Protein AF-A0AAW8DAP9-F1 (afdb_monomer)

pLDDT: mean 74.11, std 21.34, range [28.72, 92.19]

Foldseek 3Di:
DDDDDDDDDDDDDDDDDDDDDDPPPDDPPPPPDPVLNVLQVVLQVVCCVQCVVPLQWAGWDDDPSAIETEGEDDDDPSVVVSCVVNVPGHYHYQHAPDRRNLLVVQVVVVCVPDPQWDDWGADPNNQFIETEGEPPDPQPVVQVVSCVRSVGRYHYDHDDDPDPPDD

Sequence (167 aa):
MLICGDALTACDKGVQRHAGSIRVTDPVQITEAAPQDGALASAASLLTKELSGDPNFGSVALGQGKLVITWHGPENDRIALLRDQLPGVDISLRSAACVPGTAMDRAGTLLAEDVRVRVVGMANDGSHVVATVSEGADSSALAAAYEARLGYPVRLETGGVVPATGN

Solvent-accessible surface area (backbone atoms only — not comparable to full-atom values): 10357 Å² total; per-residue (Å²): 133,88,81,87,87,86,82,85,90,82,80,92,80,89,81,81,91,77,93,71,89,78,77,88,81,71,80,81,77,76,72,74,70,52,74,67,55,55,52,52,52,51,50,45,50,50,51,43,67,75,37,68,83,41,48,34,41,62,49,67,44,84,50,98,92,25,41,36,36,22,30,31,74,77,91,50,74,66,58,55,52,52,46,71,74,35,82,89,56,56,74,44,83,41,72,18,82,41,49,33,36,60,52,49,53,49,42,50,51,47,48,74,71,35,88,53,41,78,47,69,48,66,42,86,62,28,65,33,38,36,36,29,28,50,84,92,59,64,53,68,66,49,22,56,52,48,19,70,71,63,75,45,54,45,46,62,43,79,53,79,87,72,72,83,78,78,128

Radius of gyration: 25.88 Å; Cα contacts (8 Å, |Δi|>4): 216; chains: 1; bounding box: 36×75×57 Å

Nearest PDB structures (foldseek):
  3af5-assembly1_A  TM=3.843E-01  e=2.282E-04  Pyrococcus horikoshii OT3
  6xmv-assembly1_A  TM=3.174E-01  e=3.336E-02  Neisseria gonorrhoeae FA 1090
  3gr1-assembly10_H  TM=3.800E-01  e=3.313E-01  Salmonella enterica subsp. enterica serovar Typhimurium
  6q15-assembly1_V  TM=3.558E-01  e=2.548E-01  Salmonella enterica subsp. enterica serovar Typhimurium str. LT2
  6gcs-assembly1_G  TM=3.295E-01  e=1.079E+00  Yarrowia lipolytica

Mean predicted aligned error: 14.21 Å

Structure (mmCIF, N/CA/C/O backbone):
data_AF-A0AAW8DAP9-F1
#
_entry.id   AF-A0AAW8DAP9-F1
#
loop_
_atom_site.group_PDB
_atom_site.id
_atom_site.type_symbol
_atom_site.label_atom_id
_atom_site.label_alt_id
_atom_site.label_comp_id
_atom_site.label_asym_id
_atom_site.label_entity_id
_atom_site.label_seq_id
_atom_site.pdbx_PDB_ins_code
_atom_site.Cartn_x
_atom_site.Cartn_y
_atom_site.Cartn_z
_atom_site.occupancy
_atom_site.B_iso_or_equiv
_atom_site.auth_seq_id
_atom_site.auth_comp_id
_atom_site.auth_asym_id
_atom_site.auth_atom_id
_atom_site.pdbx_PDB_model_num
ATOM 1 N N . MET A 1 1 ? -3.773 57.975 34.383 1.00 30.64 1 MET A N 1
ATOM 2 C CA . MET A 1 1 ? -3.554 59.334 33.847 1.00 30.64 1 MET A CA 1
ATOM 3 C C . MET A 1 1 ? -2.134 59.322 33.290 1.00 30.64 1 MET A C 1
ATOM 5 O O . MET A 1 1 ? -1.223 59.137 34.078 1.00 30.64 1 MET A O 1
ATOM 9 N N . LEU A 1 2 ? -1.953 59.035 31.988 1.00 29.17 2 LEU A N 1
ATOM 10 C CA . LEU A 1 2 ? -1.724 60.051 30.936 1.00 29.17 2 LEU A CA 1
ATOM 11 C C . LEU A 1 2 ? -0.529 60.936 31.379 1.00 29.17 2 LEU A C 1
ATOM 13 O O . LEU A 1 2 ? -0.670 61.636 32.370 1.00 29.17 2 LEU A O 1
ATOM 17 N N . ILE A 1 3 ? 0.660 60.947 30.760 1.00 31.11 3 ILE A N 1
ATOM 18 C CA . ILE A 1 3 ? 0.970 61.205 29.341 1.00 31.11 3 ILE A CA 1
ATOM 19 C C . ILE A 1 3 ? 2.495 61.033 29.097 1.00 31.11 3 ILE A C 1
ATOM 21 O O . ILE A 1 3 ? 3.280 61.342 29.983 1.00 31.11 3 ILE A O 1
ATOM 25 N N . CYS A 1 4 ? 2.826 60.556 27.888 1.00 29.41 4 CYS A N 1
ATO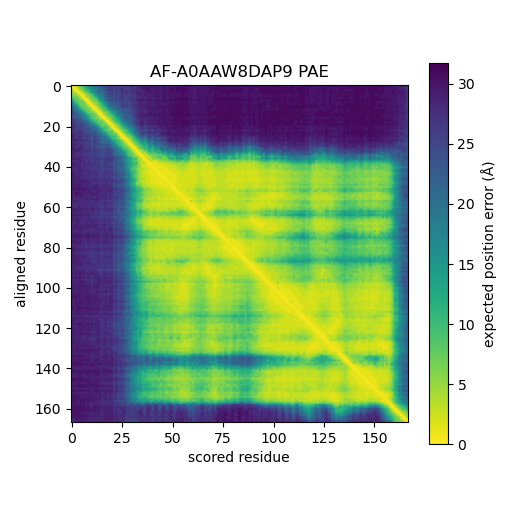M 26 C CA . CYS A 1 4 ? 3.959 60.777 26.955 1.00 29.41 4 CYS A CA 1
ATOM 27 C C . CYS A 1 4 ? 5.370 61.277 27.353 1.00 29.41 4 CYS A C 1
ATOM 29 O O . CYS A 1 4 ? 5.565 62.040 28.290 1.00 29.41 4 CYS A O 1
ATOM 31 N N . GLY A 1 5 ? 6.293 60.974 26.420 1.00 28.72 5 GLY A N 1
ATOM 32 C CA . GLY A 1 5 ? 7.603 61.611 26.174 1.00 28.72 5 GLY A CA 1
ATOM 33 C C . GLY A 1 5 ? 8.736 60.665 26.563 1.00 28.72 5 GLY A C 1
ATOM 34 O O . GLY A 1 5 ? 8.699 60.120 27.655 1.00 28.72 5 GLY A O 1
ATOM 35 N N . ASP A 1 6 ? 9.752 60.318 25.781 1.00 37.22 6 ASP A N 1
ATOM 36 C CA . ASP A 1 6 ? 10.446 60.853 24.600 1.00 37.22 6 ASP A CA 1
ATOM 37 C C . ASP A 1 6 ? 11.349 59.657 24.143 1.00 37.22 6 ASP A C 1
ATOM 39 O O . ASP A 1 6 ? 11.615 58.765 24.945 1.00 37.22 6 ASP A O 1
ATOM 43 N N . ALA A 1 7 ? 11.865 59.453 22.930 1.00 35.66 7 ALA A N 1
ATOM 44 C CA . ALA A 1 7 ? 12.551 60.374 22.045 1.00 35.66 7 ALA A CA 1
ATOM 45 C C . ALA A 1 7 ? 13.044 59.600 20.790 1.00 35.66 7 ALA A C 1
ATOM 47 O O . ALA A 1 7 ? 13.339 58.409 20.873 1.00 35.66 7 ALA A O 1
ATOM 48 N N . LEU A 1 8 ? 13.272 60.354 19.707 1.00 39.53 8 LEU A N 1
ATOM 49 C CA . LEU A 1 8 ? 14.374 60.220 18.729 1.00 39.53 8 LEU A CA 1
ATOM 50 C C . LEU A 1 8 ? 14.325 59.040 17.730 1.00 39.53 8 LEU A C 1
ATOM 52 O O . LEU A 1 8 ? 14.586 57.891 18.052 1.00 39.53 8 LEU A O 1
ATOM 56 N N . THR A 1 9 ? 13.906 59.291 16.486 1.00 33.47 9 THR A N 1
ATOM 57 C CA . THR A 1 9 ? 14.736 59.788 15.358 1.00 33.47 9 THR A CA 1
ATOM 58 C C . THR A 1 9 ? 15.613 58.706 14.727 1.00 33.47 9 THR A C 1
ATOM 60 O O . THR A 1 9 ? 16.677 58.395 15.247 1.00 33.47 9 THR A O 1
ATOM 63 N N . ALA A 1 10 ? 15.228 58.261 13.524 1.00 35.25 10 ALA A N 1
ATOM 64 C CA . ALA A 1 10 ? 16.148 58.100 12.394 1.00 35.25 10 ALA A CA 1
ATOM 65 C C . ALA A 1 10 ? 15.379 57.978 11.059 1.00 35.25 10 ALA A C 1
ATOM 67 O O . ALA A 1 10 ? 14.629 57.031 10.854 1.00 35.25 10 ALA A O 1
ATOM 68 N N . CYS A 1 11 ? 15.596 58.981 10.200 1.00 31.14 11 CYS A N 1
ATOM 69 C CA . CYS A 1 11 ? 15.713 58.972 8.731 1.00 31.14 11 CYS A CA 1
ATOM 70 C C . CYS A 1 11 ? 14.785 58.047 7.917 1.00 31.14 11 CYS A C 1
ATOM 72 O O . CYS A 1 11 ? 14.910 56.830 7.916 1.00 31.14 11 CYS A O 1
ATOM 74 N N . ASP A 1 12 ? 13.811 58.603 7.200 1.00 39.03 12 ASP A N 1
ATOM 75 C CA . ASP A 1 12 ? 13.988 59.132 5.833 1.00 39.03 12 ASP A CA 1
ATOM 76 C C . ASP A 1 12 ? 14.529 58.092 4.834 1.00 39.03 12 ASP A C 1
ATOM 78 O O . ASP A 1 12 ? 15.733 57.928 4.647 1.00 39.03 12 ASP A O 1
ATOM 82 N N . LYS A 1 13 ? 13.594 57.382 4.193 1.00 37.75 13 LYS A N 1
ATOM 83 C CA . LYS A 1 13 ? 13.448 57.346 2.731 1.00 37.75 13 LYS A CA 1
ATOM 84 C C . LYS A 1 13 ? 12.038 56.872 2.395 1.00 37.75 13 LYS A C 1
ATOM 86 O O . LYS A 1 13 ? 11.652 55.743 2.686 1.00 37.75 13 LYS A O 1
ATOM 91 N N . GLY A 1 14 ? 11.252 57.773 1.817 1.00 31.48 14 GLY A N 1
ATOM 92 C CA . GLY A 1 14 ? 9.901 57.486 1.365 1.00 31.48 14 GLY A CA 1
ATOM 93 C C . GLY A 1 14 ? 9.860 56.564 0.147 1.00 31.48 14 GLY A C 1
ATOM 94 O O . GLY A 1 14 ? 10.690 56.659 -0.750 1.00 31.48 14 GLY A O 1
ATOM 95 N N . VAL A 1 15 ? 8.809 55.750 0.085 1.00 34.56 15 VAL A N 1
ATOM 96 C CA . VAL A 1 15 ? 8.067 55.486 -1.149 1.00 34.56 15 VAL A CA 1
ATOM 97 C C . VAL A 1 15 ? 6.585 55.550 -0.806 1.00 34.56 15 VAL A C 1
ATOM 99 O O . VAL A 1 15 ? 6.133 55.126 0.256 1.00 34.56 15 VAL A O 1
ATOM 102 N N . GLN A 1 16 ? 5.869 56.223 -1.693 1.00 35.22 16 GLN A N 1
ATOM 103 C CA . GLN A 1 16 ? 4.548 56.768 -1.493 1.00 35.22 16 GLN A CA 1
ATOM 104 C C . GLN A 1 16 ? 3.441 55.714 -1.483 1.00 35.22 16 GLN A C 1
ATOM 106 O O . GLN A 1 16 ? 3.492 54.685 -2.148 1.00 35.22 16 GLN A O 1
ATOM 111 N N . ARG A 1 17 ? 2.381 56.084 -0.762 1.00 36.97 17 ARG A N 1
ATOM 112 C CA . ARG A 1 17 ? 1.028 55.535 -0.824 1.00 36.97 17 ARG A CA 1
ATOM 113 C C . ARG A 1 17 ? 0.550 55.434 -2.273 1.00 36.97 17 ARG A C 1
ATOM 115 O O . ARG A 1 17 ? 0.544 56.456 -2.95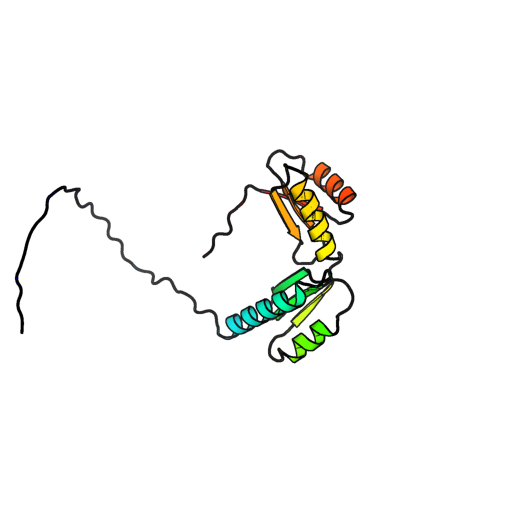4 1.00 36.97 17 ARG A O 1
ATOM 122 N N . HIS A 1 18 ? -0.003 54.292 -2.671 1.00 32.84 18 HIS A N 1
ATOM 123 C CA . HIS A 1 18 ? -1.077 54.249 -3.662 1.00 32.84 18 HIS A CA 1
ATOM 124 C C . HIS A 1 18 ? -2.245 53.419 -3.134 1.00 32.84 18 HIS A C 1
ATOM 126 O O . HIS A 1 18 ? -2.080 52.367 -2.523 1.00 32.84 18 HIS A O 1
ATOM 132 N N . ALA A 1 19 ? -3.425 54.009 -3.291 1.00 44.84 19 ALA A N 1
ATOM 133 C CA . ALA A 1 19 ? -4.688 53.572 -2.744 1.00 44.84 19 ALA A CA 1
ATOM 134 C C . ALA A 1 19 ? -5.131 52.241 -3.360 1.00 44.84 19 ALA A C 1
ATOM 136 O O . ALA A 1 19 ? -5.291 52.126 -4.570 1.00 44.84 19 ALA A O 1
ATOM 137 N N . GLY A 1 20 ? -5.403 51.268 -2.499 1.00 33.16 20 GLY A N 1
ATOM 138 C CA . GLY A 1 20 ? -6.140 50.058 -2.825 1.00 33.16 20 GLY A CA 1
ATOM 139 C C . GLY A 1 20 ? -6.847 49.605 -1.560 1.00 33.16 20 GLY A C 1
ATOM 140 O O . GLY A 1 20 ? -6.213 49.127 -0.626 1.00 33.16 20 GLY A O 1
ATOM 141 N N . SER A 1 21 ? -8.152 49.847 -1.484 1.00 38.06 21 SER A N 1
ATOM 142 C CA . SER A 1 21 ? -9.001 49.389 -0.389 1.00 38.06 21 SER A CA 1
ATOM 143 C C . SER A 1 21 ? -9.014 47.858 -0.377 1.00 38.06 21 SER A C 1
ATOM 145 O O . SER A 1 21 ? -9.737 47.244 -1.155 1.00 38.06 21 SER A O 1
ATOM 147 N N . ILE A 1 22 ? -8.221 47.231 0.492 1.00 38.19 22 ILE A N 1
ATOM 148 C CA . ILE A 1 22 ? -8.426 45.824 0.839 1.00 38.19 22 ILE A CA 1
ATOM 149 C C . ILE A 1 22 ? -9.473 45.824 1.946 1.00 38.19 22 ILE A C 1
ATOM 151 O O . ILE A 1 22 ? -9.173 46.039 3.121 1.00 38.19 22 ILE A O 1
ATOM 155 N N . ARG A 1 23 ? -10.736 45.639 1.559 1.00 35.84 23 ARG A N 1
ATOM 156 C CA . ARG A 1 23 ? -11.741 45.152 2.500 1.00 35.84 23 ARG A CA 1
ATOM 157 C C . ARG A 1 23 ? -11.318 43.737 2.873 1.00 35.84 23 ARG A C 1
ATOM 159 O O . ARG A 1 23 ? -11.430 42.826 2.062 1.00 35.84 23 ARG A O 1
ATOM 166 N N . VAL A 1 24 ? -10.788 43.575 4.081 1.00 41.12 24 VAL A N 1
ATOM 167 C CA . VAL A 1 24 ? -10.636 42.265 4.714 1.00 41.12 24 VAL A CA 1
ATOM 168 C C . VAL A 1 24 ? -12.046 41.797 5.070 1.00 41.12 24 VAL A C 1
ATOM 170 O O . VAL A 1 24 ? -12.551 42.041 6.160 1.00 41.12 24 VAL A O 1
ATOM 173 N N . THR A 1 25 ? -12.726 41.216 4.090 1.00 44.00 25 THR A N 1
ATOM 174 C CA . THR A 1 25 ? -13.974 40.473 4.261 1.00 44.00 25 THR A CA 1
ATOM 175 C C . THR A 1 25 ? -13.722 39.066 3.766 1.00 44.00 25 THR A C 1
ATOM 177 O O . THR A 1 25 ? -14.051 38.758 2.629 1.00 44.00 25 THR A O 1
ATOM 180 N N . ASP A 1 26 ? -13.039 38.285 4.596 1.00 37.16 26 ASP A N 1
ATOM 181 C CA . ASP A 1 26 ? -13.385 36.892 4.877 1.00 37.16 26 ASP A CA 1
ATOM 182 C C . ASP A 1 26 ? -12.501 36.438 6.053 1.00 37.16 26 ASP A C 1
ATOM 184 O O . ASP A 1 26 ? -11.275 36.389 5.904 1.00 37.16 26 ASP A O 1
ATOM 188 N N . PRO A 1 27 ? -13.035 36.188 7.263 1.00 44.28 27 PRO A N 1
ATOM 189 C CA . PRO A 1 27 ? -12.281 35.394 8.215 1.00 44.28 27 PRO A CA 1
ATOM 190 C C . PRO A 1 27 ? -12.114 34.017 7.576 1.00 44.28 27 PRO A C 1
ATOM 192 O O . PRO A 1 27 ? -13.113 33.357 7.306 1.00 44.28 27 PRO A O 1
ATOM 195 N N . VAL A 1 28 ? -10.868 33.598 7.332 1.00 43.97 28 VAL A N 1
ATOM 196 C CA . VAL A 1 28 ? -10.540 32.205 7.005 1.00 43.97 28 VAL A CA 1
ATOM 197 C C . VAL A 1 28 ? -11.302 31.335 7.998 1.00 43.97 28 VAL A C 1
ATOM 199 O O . VAL A 1 28 ? -10.970 31.309 9.185 1.00 43.97 28 VAL A O 1
ATOM 202 N N . GLN A 1 29 ? -12.372 30.685 7.538 1.00 39.66 29 GLN A N 1
ATOM 203 C CA . GLN A 1 29 ? -13.076 29.702 8.339 1.00 39.66 29 GLN A CA 1
ATOM 204 C C . GLN A 1 29 ? -12.145 28.503 8.436 1.00 39.66 29 GLN A C 1
ATOM 206 O O . GLN A 1 29 ? -12.183 27.593 7.610 1.00 39.66 29 GLN A O 1
ATOM 211 N N . ILE A 1 30 ? -11.275 28.519 9.446 1.00 46.53 30 ILE A N 1
ATOM 212 C CA . ILE A 1 30 ? -10.668 27.300 9.957 1.00 46.53 30 ILE A CA 1
ATOM 213 C C . ILE A 1 30 ? -11.860 26.491 10.458 1.00 46.53 30 ILE A C 1
ATOM 215 O O . ILE A 1 30 ? -12.388 26.743 11.538 1.00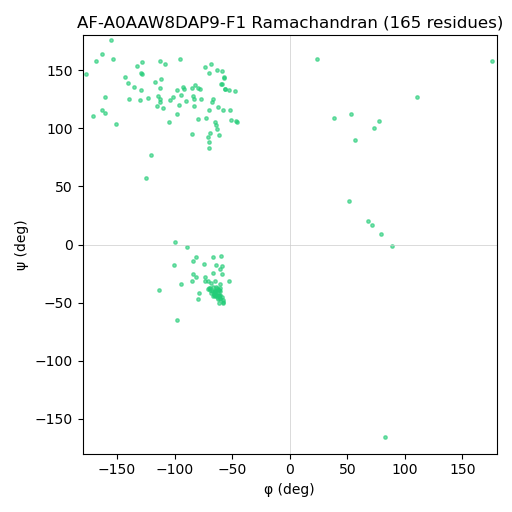 46.53 30 ILE A O 1
ATOM 219 N N . THR A 1 31 ? -12.380 25.612 9.605 1.00 50.59 31 THR A N 1
ATOM 220 C CA . THR A 1 31 ? -13.375 24.636 10.029 1.00 50.59 31 THR A CA 1
ATOM 221 C C . THR A 1 31 ? -12.646 23.759 11.028 1.00 50.59 31 THR A C 1
ATOM 223 O O . THR A 1 31 ? -11.787 22.968 10.644 1.00 50.59 31 THR A O 1
ATOM 226 N N . GLU A 1 32 ? -12.907 23.981 12.314 1.00 49.16 32 GLU A N 1
ATOM 227 C CA . GLU A 1 32 ? -12.473 23.082 13.374 1.00 49.16 32 GLU A CA 1
ATOM 228 C C . GLU A 1 32 ? -12.942 21.683 12.968 1.00 49.16 32 GLU A C 1
ATOM 230 O O . GLU A 1 32 ? -14.140 21.459 12.773 1.00 49.16 32 GLU A O 1
ATOM 235 N N . ALA A 1 33 ? -11.991 20.775 12.733 1.00 55.72 33 ALA A N 1
ATOM 236 C CA . ALA A 1 33 ? -12.309 19.388 12.438 1.00 55.72 33 ALA A CA 1
ATOM 237 C C . ALA A 1 33 ? -13.236 18.881 13.546 1.00 55.72 33 ALA A C 1
ATOM 239 O O . ALA A 1 33 ? -12.983 19.133 14.730 1.00 55.72 33 ALA A O 1
ATOM 240 N N . ALA A 1 34 ? -14.330 18.213 13.180 1.00 59.72 34 ALA A N 1
ATOM 241 C CA . ALA A 1 34 ? -15.268 17.750 14.186 1.00 59.72 34 ALA A CA 1
ATOM 242 C C . ALA A 1 34 ? -14.525 16.811 15.162 1.00 59.72 34 ALA A C 1
ATOM 244 O O . ALA A 1 34 ? -13.602 16.108 14.745 1.00 59.72 34 ALA A O 1
ATOM 245 N N . PRO A 1 35 ? -14.905 16.731 16.451 1.00 59.81 35 PRO A N 1
ATOM 246 C CA . PRO A 1 35 ? -14.205 15.882 17.425 1.00 59.81 35 PRO A CA 1
ATOM 247 C C . PRO A 1 35 ? -14.048 14.421 16.963 1.00 59.81 35 PRO A C 1
ATOM 249 O O . PRO A 1 35 ? -13.050 13.762 17.253 1.00 59.81 35 PRO A O 1
ATOM 252 N N . GLN A 1 36 ? -15.021 13.939 16.184 1.00 63.59 36 GLN A N 1
ATOM 253 C CA . GLN A 1 36 ? -15.014 12.636 15.516 1.00 63.59 36 GLN A CA 1
ATOM 254 C C . GLN A 1 36 ? -13.890 12.480 14.473 1.00 63.59 36 GLN A C 1
ATOM 256 O O . GLN A 1 36 ? -13.277 11.417 14.401 1.00 63.59 36 GLN A O 1
ATOM 261 N N . ASP A 1 37 ? -13.555 13.533 13.724 1.00 69.50 37 ASP A N 1
ATOM 262 C CA . ASP A 1 37 ? -12.468 13.523 12.738 1.00 69.50 37 ASP A CA 1
ATOM 263 C C . ASP A 1 37 ? -11.105 13.432 13.438 1.00 69.50 37 ASP A C 1
ATOM 265 O O . ASP A 1 37 ? -10.217 12.703 12.993 1.00 69.50 37 ASP A O 1
ATOM 269 N N . GLY A 1 38 ? -10.959 14.095 14.592 1.00 75.19 38 GLY A N 1
ATOM 270 C CA . GLY A 1 38 ? -9.770 13.985 15.442 1.00 75.19 38 GLY A CA 1
ATOM 271 C C . GLY A 1 38 ? -9.573 12.579 16.022 1.00 75.19 38 GLY A C 1
ATOM 272 O O . GLY A 1 38 ? -8.449 12.066 16.054 1.00 75.19 38 GLY A O 1
ATOM 273 N N . ALA A 1 39 ? -10.661 11.918 16.431 1.00 80.38 39 ALA A N 1
ATOM 274 C CA . ALA A 1 39 ? -10.626 10.539 16.917 1.00 80.38 39 ALA A CA 1
ATOM 275 C C . ALA A 1 39 ? -10.253 9.543 15.804 1.00 80.38 39 ALA A C 1
ATOM 277 O O . ALA A 1 39 ? -9.390 8.686 16.008 1.00 80.38 39 ALA A O 1
ATOM 278 N N . LEU A 1 40 ? -10.837 9.694 14.610 1.00 85.00 40 LEU A N 1
ATOM 279 C CA . LEU A 1 40 ? -10.525 8.868 13.440 1.00 85.00 40 LEU A CA 1
ATOM 280 C C . LEU A 1 40 ? -9.076 9.049 12.973 1.00 85.00 40 LEU A C 1
ATOM 282 O O . LEU A 1 40 ? -8.399 8.062 12.690 1.00 85.00 40 LEU A O 1
ATOM 286 N N . ALA A 1 41 ? -8.567 10.283 12.949 1.00 84.50 41 ALA A N 1
ATOM 287 C CA . ALA A 1 41 ? -7.176 10.562 12.590 1.00 84.50 41 ALA A CA 1
ATOM 288 C C . ALA A 1 41 ? -6.182 9.974 13.608 1.00 84.50 41 ALA A C 1
ATOM 290 O O . ALA A 1 41 ? -5.151 9.406 13.230 1.00 84.50 41 ALA A O 1
ATOM 291 N N . SER A 1 42 ? -6.509 10.056 14.901 1.00 86.69 42 SER A N 1
ATOM 292 C CA . SER A 1 42 ? -5.704 9.461 15.974 1.00 86.69 42 SER A CA 1
ATOM 293 C C . SER A 1 42 ? -5.672 7.935 15.869 1.00 86.69 42 SER A C 1
ATOM 295 O O . SER A 1 42 ? -4.603 7.328 15.951 1.00 86.69 42 SER A O 1
ATOM 297 N N . ALA A 1 43 ? -6.825 7.315 15.611 1.00 88.12 43 ALA A N 1
ATOM 298 C CA . ALA A 1 43 ? -6.930 5.880 15.380 1.00 88.12 43 ALA A CA 1
ATOM 299 C C . ALA A 1 43 ? -6.170 5.443 14.117 1.00 88.12 43 ALA A C 1
ATOM 301 O O . ALA A 1 43 ? -5.416 4.476 14.169 1.00 88.12 43 ALA A O 1
ATOM 302 N N . ALA A 1 44 ? -6.276 6.182 13.008 1.00 88.88 44 ALA A N 1
ATOM 303 C CA . ALA A 1 44 ? -5.527 5.890 11.785 1.00 88.88 44 ALA A CA 1
ATOM 304 C C . ALA A 1 44 ? -4.008 5.959 12.004 1.00 88.88 44 ALA A C 1
ATOM 306 O O . ALA A 1 44 ? -3.265 5.105 11.513 1.00 88.88 44 ALA A O 1
ATOM 307 N N . SER A 1 45 ? -3.553 6.940 12.785 1.00 88.12 45 SER A N 1
ATOM 308 C CA . SER A 1 45 ? -2.142 7.101 13.144 1.00 88.12 45 SER A CA 1
ATOM 309 C C . SER A 1 45 ? -1.643 5.946 14.013 1.00 88.12 45 SER A C 1
ATOM 311 O O . SER A 1 45 ? -0.568 5.404 13.756 1.00 88.12 45 SER A O 1
ATOM 313 N N . LEU A 1 46 ? -2.435 5.527 15.009 1.00 90.38 46 LEU A N 1
ATOM 314 C CA . LEU A 1 46 ? -2.126 4.368 15.848 1.00 90.38 46 LEU A CA 1
ATOM 315 C C . LEU A 1 46 ? -2.042 3.086 15.013 1.00 90.38 46 LEU A C 1
ATOM 317 O O . LEU A 1 46 ? -1.040 2.382 15.082 1.00 90.38 46 LEU A O 1
ATOM 321 N N . LEU A 1 47 ? -3.054 2.812 14.186 1.00 89.94 47 LEU A N 1
ATOM 322 C CA . LEU A 1 47 ? -3.086 1.635 13.316 1.00 89.94 47 LEU A CA 1
ATOM 323 C C . LEU A 1 47 ? -1.886 1.611 12.368 1.00 89.94 47 LEU A C 1
ATOM 325 O O . LEU A 1 47 ? -1.226 0.585 12.242 1.00 89.94 47 LEU A O 1
ATOM 329 N N . THR A 1 48 ? -1.558 2.747 11.751 1.00 89.62 48 THR A N 1
ATOM 330 C CA . THR A 1 48 ? -0.390 2.856 10.868 1.00 89.62 48 THR A CA 1
ATOM 331 C C . THR A 1 48 ? 0.895 2.553 11.631 1.00 89.62 48 THR A C 1
ATOM 333 O O . THR A 1 48 ? 1.709 1.760 11.168 1.00 89.62 48 THR A O 1
ATOM 336 N N . LYS A 1 49 ? 1.075 3.124 12.827 1.00 90.75 49 LYS A N 1
ATOM 337 C CA . LYS A 1 49 ? 2.266 2.882 13.647 1.00 90.75 49 LYS A CA 1
ATOM 338 C C . LYS A 1 49 ? 2.410 1.404 14.014 1.00 90.75 49 LYS A C 1
ATOM 340 O O . LYS A 1 49 ? 3.488 0.846 13.853 1.00 90.75 49 LYS A O 1
ATOM 345 N N . GLU A 1 50 ? 1.332 0.780 14.472 1.00 91.12 50 GLU A N 1
ATOM 346 C CA . GLU A 1 50 ? 1.349 -0.600 14.963 1.00 91.12 50 GLU A CA 1
ATOM 347 C C . GLU A 1 50 ? 1.465 -1.642 13.844 1.00 91.12 50 GLU A C 1
ATOM 349 O O . GLU A 1 50 ? 2.004 -2.722 14.075 1.00 91.12 50 GLU A O 1
ATOM 354 N N . LEU A 1 51 ? 0.981 -1.330 12.638 1.00 90.12 51 LEU A N 1
ATOM 355 C CA . LEU A 1 51 ? 0.968 -2.261 11.506 1.00 90.12 51 LEU A CA 1
ATOM 356 C C . LEU A 1 51 ? 2.099 -2.023 10.496 1.00 90.12 51 LEU A C 1
ATOM 358 O O . LEU A 1 51 ? 2.416 -2.932 9.738 1.00 90.12 51 LEU A O 1
ATOM 362 N N . SER A 1 52 ? 2.751 -0.855 10.502 1.00 86.62 52 SER A N 1
ATOM 363 C CA . SER A 1 52 ? 3.815 -0.499 9.539 1.00 86.62 52 SER A CA 1
ATOM 364 C C . SER A 1 52 ? 5.028 -1.437 9.522 1.00 86.62 52 SER A C 1
ATOM 366 O O . SER A 1 52 ? 5.781 -1.436 8.552 1.00 86.62 52 SER A O 1
ATOM 368 N N . GLY A 1 53 ? 5.225 -2.236 10.574 1.00 85.56 53 GLY A N 1
ATOM 369 C CA . GLY A 1 53 ? 6.275 -3.255 10.628 1.00 85.56 53 GLY A CA 1
ATOM 370 C C . GLY A 1 53 ? 5.932 -4.569 9.915 1.00 85.5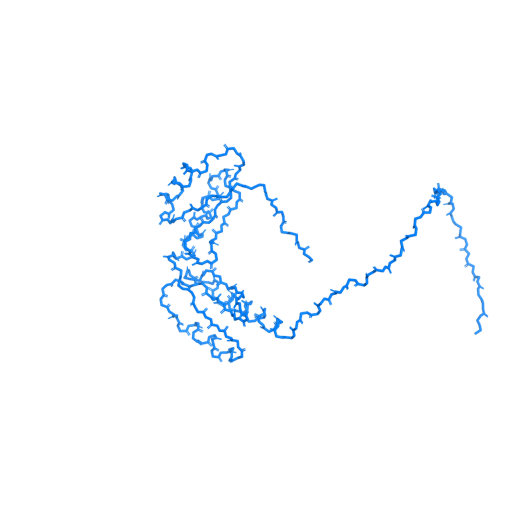6 53 GLY A C 1
ATOM 371 O O . GLY A 1 53 ? 6.817 -5.409 9.764 1.00 85.56 53 GLY A O 1
ATOM 372 N N . ASP A 1 54 ? 4.678 -4.777 9.501 1.00 89.62 54 ASP A N 1
ATOM 373 C CA . ASP A 1 54 ? 4.238 -6.013 8.851 1.00 89.62 54 ASP A CA 1
ATOM 374 C C . ASP A 1 54 ? 4.294 -5.876 7.319 1.00 89.62 54 ASP A C 1
ATOM 376 O O . ASP A 1 54 ? 3.719 -4.936 6.766 1.00 89.62 54 ASP A O 1
ATOM 380 N N . PRO A 1 55 ? 4.931 -6.811 6.588 1.00 89.44 55 PRO A N 1
ATOM 381 C CA . PRO A 1 55 ? 4.984 -6.753 5.128 1.00 89.44 55 PRO A CA 1
ATOM 382 C C . PRO A 1 55 ? 3.610 -6.882 4.451 1.00 89.44 55 PRO A C 1
ATOM 384 O O . PRO A 1 55 ? 3.479 -6.535 3.277 1.00 89.44 55 PRO A O 1
ATOM 387 N N . ASN A 1 56 ? 2.588 -7.377 5.149 1.00 90.81 56 ASN A N 1
ATOM 388 C CA . ASN A 1 56 ? 1.229 -7.492 4.626 1.00 90.81 56 ASN A CA 1
ATOM 389 C C . ASN A 1 56 ? 0.421 -6.197 4.762 1.00 90.81 56 ASN A C 1
ATOM 391 O O . ASN A 1 56 ? -0.629 -6.067 4.128 1.00 90.81 56 ASN A O 1
ATOM 395 N N . PHE A 1 57 ? 0.894 -5.244 5.565 1.00 90.94 57 PHE A N 1
ATOM 396 C CA . PHE A 1 57 ? 0.250 -3.953 5.743 1.00 90.94 57 PHE A CA 1
ATOM 397 C C . PHE A 1 57 ? 0.524 -3.030 4.554 1.00 90.94 57 PHE A C 1
ATOM 399 O O . PHE A 1 57 ? 1.675 -2.769 4.217 1.00 90.94 57 PHE A O 1
ATOM 406 N N . GLY A 1 58 ? -0.537 -2.506 3.936 1.00 87.19 58 GLY A N 1
ATOM 407 C CA . GLY A 1 58 ? -0.435 -1.530 2.851 1.00 87.19 58 GLY A CA 1
ATOM 408 C C . GLY A 1 58 ? -0.613 -0.097 3.325 1.00 87.19 58 GLY A C 1
ATOM 409 O O . GLY A 1 58 ? 0.299 0.719 3.222 1.00 87.19 58 GLY A O 1
ATOM 410 N N . SER A 1 59 ? -1.807 0.229 3.812 1.00 87.31 59 SER A N 1
ATOM 411 C CA . SER A 1 59 ? -2.140 1.587 4.241 1.00 87.31 59 SER A CA 1
ATOM 412 C C . SER A 1 59 ? -3.386 1.612 5.119 1.00 87.31 59 SER A C 1
ATOM 414 O O . SER A 1 59 ? -4.167 0.658 5.148 1.00 87.31 59 SER A O 1
ATOM 416 N N . VAL A 1 60 ? -3.583 2.730 5.819 1.00 89.44 60 VAL A N 1
ATOM 417 C CA . VAL A 1 60 ? -4.858 3.077 6.453 1.00 89.44 60 VAL A CA 1
ATOM 418 C C . VAL A 1 60 ? -5.413 4.315 5.766 1.00 89.44 60 VAL A C 1
ATOM 420 O O . VAL A 1 60 ? -4.723 5.325 5.651 1.00 89.44 60 VAL A O 1
ATOM 423 N N . ALA A 1 61 ? -6.665 4.248 5.326 1.00 87.44 61 ALA A N 1
ATOM 424 C CA . ALA A 1 61 ? -7.368 5.368 4.716 1.00 87.44 61 ALA A CA 1
ATOM 425 C C . ALA A 1 61 ? -8.730 5.578 5.378 1.00 87.44 61 ALA A C 1
ATOM 427 O O . ALA A 1 61 ? -9.387 4.624 5.791 1.00 87.44 61 ALA A O 1
ATOM 428 N N . LEU A 1 62 ? -9.184 6.828 5.439 1.00 85.75 62 LEU A N 1
ATOM 429 C CA . LEU A 1 62 ? -10.553 7.139 5.829 1.00 85.75 62 LEU A CA 1
ATOM 430 C C . LEU A 1 62 ? -11.469 6.998 4.606 1.00 85.75 62 LEU A C 1
ATOM 432 O O . LEU A 1 62 ? -11.234 7.623 3.573 1.00 85.75 62 LEU A O 1
ATOM 436 N N . GLY A 1 63 ? -12.524 6.195 4.712 1.00 79.12 63 GLY A N 1
ATOM 437 C CA . GLY A 1 63 ? -13.522 6.034 3.658 1.00 79.12 63 GLY A CA 1
ATOM 438 C C . GLY A 1 63 ? -14.922 5.957 4.244 1.00 79.12 63 GLY A C 1
ATOM 439 O O . GLY A 1 63 ? -15.173 5.113 5.087 1.00 79.12 63 GLY A O 1
ATOM 440 N N . GLN A 1 64 ? -15.843 6.818 3.801 1.00 79.88 64 GLN A N 1
ATOM 441 C CA . GLN A 1 64 ? -17.251 6.814 4.244 1.00 79.88 64 GLN A CA 1
ATOM 442 C C . GLN A 1 64 ? -17.437 6.814 5.781 1.00 79.88 64 GLN A C 1
ATOM 444 O O . GLN A 1 64 ? -18.328 6.146 6.295 1.00 79.88 64 GLN A O 1
ATOM 449 N N . GLY A 1 65 ? -16.592 7.540 6.522 1.00 80.12 65 GLY A N 1
ATOM 450 C CA . GLY A 1 65 ? -16.685 7.631 7.989 1.00 80.12 65 GLY A CA 1
ATOM 451 C C . GLY A 1 65 ? -16.104 6.439 8.759 1.00 80.12 65 GLY A C 1
ATOM 452 O O . GLY A 1 65 ? -16.265 6.370 9.972 1.00 80.12 65 GLY A O 1
ATOM 453 N N . LYS A 1 66 ? -15.406 5.525 8.077 1.00 86.94 66 LYS A N 1
ATOM 454 C CA . LYS A 1 66 ? -14.714 4.380 8.680 1.00 86.94 66 LYS A CA 1
ATOM 455 C C . LYS A 1 66 ? -13.260 4.303 8.238 1.00 86.94 66 LYS A C 1
ATOM 457 O O . LYS A 1 66 ? -12.892 4.811 7.175 1.00 86.94 66 LYS A O 1
ATOM 462 N N . LEU A 1 67 ? -12.432 3.645 9.038 1.00 89.56 67 LEU A N 1
ATOM 463 C CA . LEU A 1 67 ? -11.050 3.357 8.680 1.00 89.56 67 LEU A CA 1
ATOM 464 C C . LEU A 1 67 ? -10.991 2.086 7.841 1.00 89.56 67 LEU A C 1
ATOM 466 O O . LEU A 1 67 ? -11.523 1.043 8.208 1.00 89.56 67 LEU A O 1
ATOM 470 N N . VAL A 1 68 ? -10.336 2.176 6.695 1.00 90.44 68 VAL A N 1
ATOM 471 C CA . VAL A 1 68 ? -10.095 1.057 5.794 1.00 90.44 68 VAL A CA 1
ATOM 472 C C . VAL A 1 68 ? -8.613 0.737 5.844 1.00 90.44 68 VAL A C 1
ATOM 474 O O . VAL A 1 68 ? -7.786 1.572 5.482 1.00 90.44 68 VAL A O 1
ATOM 477 N N . ILE A 1 69 ? -8.291 -0.469 6.297 1.00 90.94 69 ILE A N 1
ATOM 478 C CA . ILE A 1 69 ? -6.932 -0.999 6.306 1.00 90.94 69 ILE A CA 1
ATOM 479 C C . ILE A 1 69 ? -6.762 -1.852 5.053 1.00 90.94 69 ILE A C 1
ATOM 481 O O . ILE A 1 69 ? -7.481 -2.835 4.865 1.00 90.94 69 ILE A O 1
ATOM 485 N N . THR A 1 70 ? -5.809 -1.490 4.203 1.00 90.81 70 THR A N 1
ATOM 486 C CA . THR A 1 70 ? -5.397 -2.318 3.069 1.00 90.81 70 THR A CA 1
ATOM 487 C C . THR A 1 70 ? -4.400 -3.359 3.567 1.00 90.81 70 THR A C 1
ATOM 489 O O . THR A 1 70 ? -3.346 -3.008 4.098 1.00 90.81 70 THR A O 1
ATOM 492 N N . TRP A 1 71 ? -4.752 -4.637 3.426 1.00 92.19 71 TRP A N 1
ATOM 493 C CA . TRP A 1 71 ? -4.038 -5.764 4.024 1.00 92.19 71 TRP A CA 1
ATOM 494 C C . TRP A 1 71 ? -3.954 -6.952 3.069 1.00 92.19 71 TRP A C 1
ATOM 496 O O . TRP A 1 71 ? -4.936 -7.286 2.405 1.00 92.19 71 TRP A O 1
ATOM 506 N N . HIS A 1 72 ? -2.807 -7.622 3.016 1.00 91.25 72 HIS A N 1
ATOM 507 C CA . HIS A 1 72 ? -2.636 -8.841 2.232 1.00 91.25 72 HIS A CA 1
ATOM 508 C C . HIS A 1 72 ? -2.781 -10.111 3.076 1.00 91.25 72 HIS A C 1
ATOM 510 O O . HIS A 1 72 ? -2.163 -10.258 4.123 1.00 91.25 72 HIS A O 1
ATOM 516 N N . GLY A 1 73 ? -3.561 -11.073 2.580 1.00 87.50 73 GLY A N 1
ATOM 517 C CA . GLY A 1 73 ? -3.797 -12.338 3.275 1.00 87.50 73 GLY A CA 1
ATOM 518 C C . GLY A 1 73 ? -4.889 -12.257 4.353 1.00 87.50 73 GLY A C 1
ATOM 519 O O . 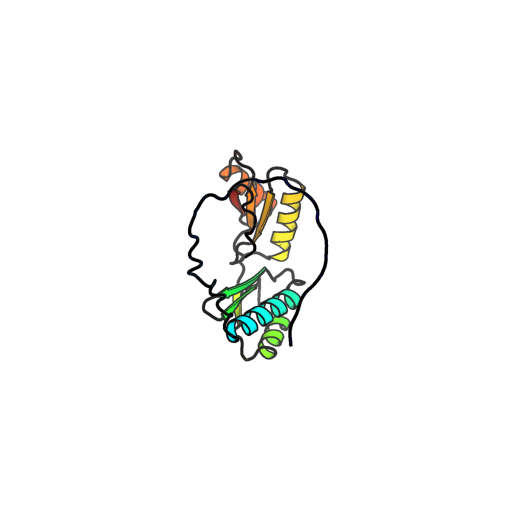GLY A 1 73 ? -5.696 -11.322 4.348 1.00 87.50 73 GLY A O 1
ATOM 520 N N . PRO A 1 74 ? -4.980 -13.271 5.234 1.00 86.62 74 PRO A N 1
ATOM 521 C CA . PRO A 1 74 ? -5.991 -13.309 6.286 1.00 86.62 74 PRO A CA 1
ATOM 522 C C . PRO A 1 74 ? -5.747 -12.229 7.348 1.00 86.62 74 PRO A C 1
ATOM 524 O O . PRO A 1 74 ? -4.617 -11.780 7.551 1.00 86.62 74 PRO A O 1
ATOM 527 N N . GLU A 1 75 ? -6.819 -11.837 8.041 1.00 84.06 75 GLU A N 1
ATOM 528 C CA . GLU A 1 75 ? -6.734 -10.982 9.230 1.00 84.06 75 GLU A CA 1
ATOM 529 C C . GLU A 1 75 ? -5.819 -11.638 10.274 1.00 84.06 75 GLU A C 1
ATOM 531 O O . GLU A 1 75 ? -5.921 -12.841 10.522 1.00 84.06 75 GLU A O 1
ATOM 536 N N . ASN A 1 76 ? -4.908 -10.856 10.856 1.00 84.25 76 ASN A N 1
ATOM 537 C CA . ASN A 1 76 ? -4.024 -11.326 11.918 1.00 84.25 76 ASN A CA 1
ATOM 538 C C . ASN A 1 76 ? -4.601 -10.983 13.304 1.00 84.25 76 ASN A C 1
ATOM 540 O O . ASN A 1 76 ? -5.396 -10.052 13.460 1.00 84.25 76 ASN A O 1
ATOM 544 N N . ASP A 1 77 ? -4.141 -11.692 14.337 1.00 88.00 77 ASP A N 1
ATOM 545 C CA . ASP A 1 77 ? -4.577 -11.463 15.725 1.00 88.00 77 ASP A CA 1
ATOM 546 C C . ASP A 1 77 ? -4.301 -10.025 16.199 1.00 88.00 77 ASP A C 1
ATOM 548 O O . ASP A 1 77 ? -4.982 -9.499 17.081 1.00 88.00 77 ASP A O 1
ATOM 552 N N . ARG A 1 78 ? -3.307 -9.354 15.599 1.00 86.38 78 ARG A N 1
ATOM 553 C CA . ARG A 1 78 ? -2.957 -7.969 15.928 1.00 86.38 78 ARG A CA 1
ATOM 554 C C . ARG A 1 78 ? -4.041 -6.986 15.490 1.00 86.38 78 ARG A C 1
ATOM 556 O O . ARG A 1 78 ? -4.348 -6.077 16.255 1.00 86.38 78 ARG A O 1
ATOM 563 N N . ILE A 1 79 ? -4.623 -7.160 14.305 1.00 86.94 79 ILE A N 1
ATOM 564 C CA . ILE A 1 79 ? -5.724 -6.327 13.809 1.00 86.94 79 ILE A CA 1
ATOM 565 C C . ILE A 1 79 ? -6.972 -6.535 14.669 1.00 86.94 79 ILE A C 1
ATOM 567 O O . ILE A 1 79 ? -7.599 -5.549 15.056 1.00 86.94 79 ILE A O 1
ATOM 571 N N . ALA A 1 80 ? -7.285 -7.784 15.027 1.00 87.75 80 ALA A N 1
ATOM 572 C CA . ALA A 1 80 ? -8.397 -8.088 15.925 1.00 87.75 80 ALA A CA 1
ATOM 573 C C . ALA A 1 80 ? -8.223 -7.381 17.282 1.00 87.75 80 ALA A C 1
ATOM 575 O O . ALA A 1 80 ? -9.111 -6.661 17.734 1.00 87.75 80 ALA A O 1
ATOM 576 N N . LEU A 1 81 ? -7.028 -7.469 17.875 1.00 89.06 81 LEU A N 1
ATOM 577 C CA . LEU A 1 81 ? -6.710 -6.779 19.125 1.00 89.06 81 LEU A CA 1
ATOM 578 C C . LEU A 1 81 ? -6.821 -5.246 19.005 1.00 89.06 81 LEU A C 1
ATOM 580 O O . LEU A 1 81 ? -7.275 -4.583 19.936 1.00 89.06 81 LEU A O 1
ATOM 584 N N . LEU A 1 82 ? -6.395 -4.662 17.881 1.00 87.62 82 LEU A N 1
ATOM 585 C CA . LEU A 1 82 ? -6.490 -3.216 17.646 1.00 87.62 82 LEU A CA 1
ATOM 586 C C . LEU A 1 82 ? -7.944 -2.748 17.490 1.00 87.62 82 LEU A C 1
ATOM 588 O O . LEU A 1 82 ? -8.269 -1.645 17.926 1.00 87.62 82 LEU A O 1
ATOM 592 N N . ARG A 1 83 ? -8.826 -3.581 16.924 1.00 88.25 83 ARG A N 1
ATOM 593 C CA . ARG A 1 83 ? -10.275 -3.317 16.878 1.00 88.25 83 ARG A CA 1
ATOM 594 C C . ARG A 1 83 ? -10.887 -3.303 18.271 1.00 88.25 83 ARG A C 1
ATOM 596 O O . ARG A 1 83 ? -11.629 -2.377 18.587 1.00 88.25 83 ARG A O 1
ATOM 603 N N . ASP A 1 84 ? -10.508 -4.250 19.123 1.00 88.19 84 ASP A N 1
ATOM 604 C CA . ASP A 1 84 ? -10.987 -4.304 20.509 1.00 88.19 84 ASP A CA 1
ATOM 605 C C . ASP A 1 84 ? -10.520 -3.095 21.339 1.00 88.19 84 ASP A C 1
ATOM 607 O O . ASP A 1 84 ? -11.235 -2.625 22.224 1.00 88.19 84 ASP A O 1
ATOM 611 N N . GLN A 1 85 ? -9.337 -2.548 21.037 1.00 87.81 85 GLN A N 1
ATOM 612 C CA . GLN A 1 85 ? -8.818 -1.324 21.664 1.00 87.81 85 GLN A CA 1
ATOM 613 C C . GLN A 1 85 ? -9.503 -0.041 21.165 1.00 87.81 85 GLN A C 1
ATOM 615 O O . GLN A 1 85 ? -9.391 1.002 21.812 1.00 87.81 85 GLN A O 1
ATOM 620 N N . LEU A 1 86 ? -10.211 -0.100 20.033 1.00 87.12 86 LEU A N 1
ATOM 621 C CA . LEU A 1 86 ? -10.852 1.040 19.374 1.00 87.12 86 LEU A CA 1
ATOM 622 C C . LEU A 1 86 ? -12.360 0.790 19.143 1.00 87.12 86 LEU A C 1
ATOM 624 O O . LEU A 1 86 ? -12.835 0.916 18.015 1.00 87.12 86 LEU A O 1
ATOM 628 N N . PRO A 1 87 ? -13.162 0.505 20.191 1.00 79.00 87 PRO A N 1
ATOM 629 C CA . PRO A 1 87 ? -14.556 0.058 20.046 1.00 79.00 87 PRO A CA 1
ATOM 630 C C . PRO A 1 87 ? -15.517 1.111 19.458 1.00 79.00 87 PRO A C 1
ATOM 632 O O . PRO A 1 87 ? -16.654 0.789 19.124 1.00 79.00 87 PRO A O 1
ATOM 635 N N . GLY A 1 88 ? -15.086 2.372 19.344 1.00 81.06 88 GLY A N 1
ATOM 636 C CA . GLY A 1 88 ? -15.850 3.467 18.733 1.00 81.06 88 GLY A CA 1
ATOM 637 C C . GLY A 1 88 ? -15.458 3.788 17.288 1.00 81.06 88 GLY A C 1
ATOM 638 O O . GLY A 1 88 ? -15.991 4.738 16.721 1.00 81.06 88 GLY A O 1
ATOM 639 N N . VAL A 1 89 ? -14.515 3.044 16.705 1.00 85.12 89 VAL A N 1
ATOM 640 C CA . VAL A 1 89 ? -14.020 3.267 15.344 1.00 85.12 89 VAL A CA 1
ATOM 641 C C . VAL A 1 89 ? -14.393 2.071 14.482 1.00 85.12 89 VAL A C 1
ATOM 643 O O . VAL A 1 89 ? -13.954 0.952 14.735 1.00 85.12 89 VAL A O 1
ATOM 646 N N . ASP A 1 90 ? -15.185 2.303 13.436 1.00 87.50 90 ASP A N 1
ATOM 647 C CA . ASP A 1 90 ? -15.437 1.271 12.432 1.00 87.50 90 ASP A CA 1
ATOM 648 C C . ASP A 1 90 ? -14.155 1.056 11.616 1.00 87.50 90 ASP A C 1
ATOM 650 O O . ASP A 1 90 ? -13.664 1.964 10.940 1.00 87.50 90 ASP A O 1
ATOM 654 N N . ILE A 1 91 ? -13.593 -0.145 11.727 1.00 88.56 91 ILE A N 1
ATOM 655 C CA . ILE A 1 91 ? -12.406 -0.583 11.000 1.00 88.56 91 ILE A CA 1
ATOM 656 C C . ILE A 1 91 ? -12.843 -1.681 10.040 1.00 88.56 91 ILE A C 1
ATOM 658 O O . ILE A 1 91 ? -13.407 -2.692 10.452 1.00 88.56 91 ILE A O 1
ATOM 662 N N . SER A 1 92 ? -12.547 -1.510 8.759 1.00 89.38 92 SER A N 1
ATOM 663 C CA . SER A 1 92 ? -12.777 -2.492 7.703 1.00 89.38 92 SER A CA 1
ATOM 664 C C . SER A 1 92 ? -11.449 -2.925 7.092 1.00 89.38 92 SER A C 1
ATOM 666 O O . SER A 1 92 ? -10.582 -2.092 6.836 1.00 89.38 92 SER A O 1
ATOM 668 N N . LEU A 1 93 ? -11.312 -4.215 6.791 1.00 89.75 93 LEU A N 1
ATOM 669 C CA . LEU A 1 93 ? -10.182 -4.722 6.018 1.00 89.75 93 LEU A CA 1
ATOM 670 C C . LEU A 1 93 ? -10.528 -4.769 4.535 1.00 89.75 93 LEU A C 1
ATOM 672 O O . LEU A 1 93 ? -11.600 -5.228 4.139 1.00 89.75 93 LEU A O 1
ATOM 676 N N . ARG A 1 94 ? -9.589 -4.310 3.716 1.00 89.81 94 ARG A N 1
ATOM 677 C CA . ARG A 1 94 ? -9.602 -4.461 2.268 1.00 89.81 94 ARG A CA 1
ATOM 678 C C . ARG A 1 94 ? -8.462 -5.386 1.876 1.00 89.81 94 ARG A C 1
ATOM 680 O O . ARG A 1 94 ? -7.306 -5.088 2.160 1.00 89.81 94 ARG A O 1
ATOM 687 N N . SER A 1 95 ? -8.792 -6.472 1.187 1.00 88.38 95 SER A N 1
ATOM 688 C CA . SER A 1 95 ? -7.790 -7.400 0.671 1.00 88.38 95 SER A CA 1
ATOM 689 C C . SER A 1 95 ? -6.960 -6.750 -0.436 1.00 88.38 95 SER A C 1
ATOM 691 O O . SER A 1 95 ? -7.503 -6.319 -1.452 1.00 88.38 95 SER A O 1
ATOM 693 N N . ALA A 1 96 ? -5.646 -6.718 -0.242 1.00 87.75 96 ALA A N 1
ATOM 694 C CA . ALA A 1 96 ? -4.665 -6.339 -1.246 1.00 87.75 96 ALA A CA 1
ATOM 695 C C . ALA A 1 96 ? -4.304 -7.553 -2.112 1.00 87.75 96 ALA A C 1
ATOM 697 O O . ALA A 1 96 ? -4.037 -8.642 -1.594 1.00 87.75 96 ALA A O 1
ATOM 698 N N . ALA A 1 97 ? -4.252 -7.366 -3.432 1.00 85.75 97 ALA A N 1
ATOM 699 C CA . ALA A 1 97 ? -3.861 -8.427 -4.362 1.00 85.75 97 ALA A CA 1
ATOM 700 C C . ALA A 1 97 ? -2.361 -8.759 -4.263 1.00 85.75 97 ALA A C 1
ATOM 702 O O . ALA A 1 97 ? -1.964 -9.908 -4.445 1.00 85.75 97 ALA A O 1
ATOM 703 N N . CYS A 1 98 ? -1.540 -7.759 -3.940 1.00 85.81 98 CYS A N 1
ATOM 704 C CA . CYS A 1 98 ? -0.095 -7.892 -3.781 1.00 85.81 98 CYS A CA 1
ATOM 705 C C . CYS A 1 98 ? 0.303 -7.791 -2.303 1.00 85.81 98 CYS A C 1
ATOM 707 O O . CYS A 1 98 ? -0.399 -7.143 -1.530 1.00 85.81 98 CYS A O 1
ATOM 709 N N . VAL A 1 99 ? 1.451 -8.370 -1.932 1.00 91.19 99 VAL A N 1
ATOM 710 C CA . VAL A 1 99 ? 2.085 -8.164 -0.616 1.00 91.19 99 VAL A CA 1
ATOM 711 C C . VAL A 1 99 ? 2.675 -6.744 -0.586 1.00 91.19 99 VAL A C 1
ATOM 713 O O . VAL A 1 99 ? 3.664 -6.510 -1.290 1.00 91.19 99 VAL A O 1
ATOM 716 N N . PRO A 1 100 ? 2.114 -5.785 0.174 1.00 88.00 100 PRO A N 1
ATOM 717 C CA . PRO A 1 100 ? 2.476 -4.377 0.048 1.00 88.00 100 PRO A CA 1
ATOM 718 C C . PRO A 1 100 ? 3.930 -4.071 0.386 1.00 88.00 100 PRO A C 1
ATOM 720 O O . PRO A 1 100 ? 4.606 -3.400 -0.389 1.00 88.00 100 PRO A O 1
ATOM 723 N N . GLY A 1 101 ? 4.443 -4.619 1.488 1.00 88.25 101 GLY A N 1
ATOM 724 C CA . GLY A 1 101 ? 5.827 -4.421 1.908 1.00 88.25 101 GLY A CA 1
ATOM 725 C C . GLY A 1 101 ? 6.821 -4.946 0.875 1.00 88.25 101 GLY A C 1
ATOM 726 O O . GLY A 1 101 ? 7.755 -4.243 0.508 1.00 88.25 101 GLY A O 1
ATOM 727 N N . THR A 1 102 ? 6.590 -6.144 0.325 1.00 90.25 102 THR A N 1
ATOM 728 C CA . THR A 1 102 ? 7.451 -6.704 -0.731 1.00 90.25 102 THR A CA 1
ATOM 729 C C . THR A 1 102 ? 7.349 -5.917 -2.036 1.00 90.25 102 THR A C 1
ATOM 731 O O . THR A 1 102 ? 8.363 -5.694 -2.696 1.00 90.25 102 THR A O 1
ATOM 734 N N . ALA A 1 103 ? 6.147 -5.483 -2.421 1.00 88.94 103 ALA A N 1
ATOM 735 C CA . ALA A 1 103 ? 5.959 -4.660 -3.611 1.00 88.94 103 ALA A CA 1
ATOM 736 C C . ALA A 1 103 ? 6.698 -3.319 -3.479 1.00 88.94 103 ALA A C 1
ATOM 738 O O . ALA A 1 103 ? 7.399 -2.918 -4.407 1.00 88.94 103 ALA A O 1
ATOM 739 N N . MET A 1 104 ? 6.607 -2.672 -2.314 1.00 90.56 104 MET A N 1
ATOM 740 C CA . MET A 1 104 ? 7.277 -1.403 -2.032 1.00 90.56 104 MET A CA 1
ATOM 741 C C . MET A 1 104 ? 8.796 -1.534 -1.906 1.00 90.56 104 MET A C 1
ATOM 743 O O . MET A 1 104 ? 9.504 -0.662 -2.397 1.00 90.56 104 MET A O 1
ATOM 747 N N . ASP A 1 105 ? 9.313 -2.618 -1.328 1.00 90.38 105 ASP A N 1
ATOM 748 C CA . ASP A 1 105 ? 10.757 -2.887 -1.259 1.00 90.38 105 ASP A CA 1
ATOM 749 C C . ASP A 1 105 ? 11.371 -3.040 -2.664 1.00 90.38 105 ASP A C 1
ATOM 751 O O . ASP A 1 105 ? 12.347 -2.373 -3.033 1.00 90.38 105 ASP A O 1
ATOM 755 N N . ARG A 1 106 ? 10.716 -3.831 -3.523 1.00 89.81 106 ARG A N 1
ATOM 756 C CA . ARG A 1 106 ? 11.133 -3.984 -4.923 1.00 89.81 106 ARG A CA 1
ATOM 757 C C . ARG A 1 106 ? 10.978 -2.682 -5.710 1.00 89.81 106 ARG A C 1
ATOM 759 O O . ARG A 1 106 ? 11.857 -2.341 -6.502 1.00 89.81 106 ARG A O 1
ATOM 766 N N . ALA A 1 107 ? 9.898 -1.933 -5.492 1.00 89.19 107 ALA A N 1
ATOM 767 C CA . ALA A 1 107 ? 9.709 -0.627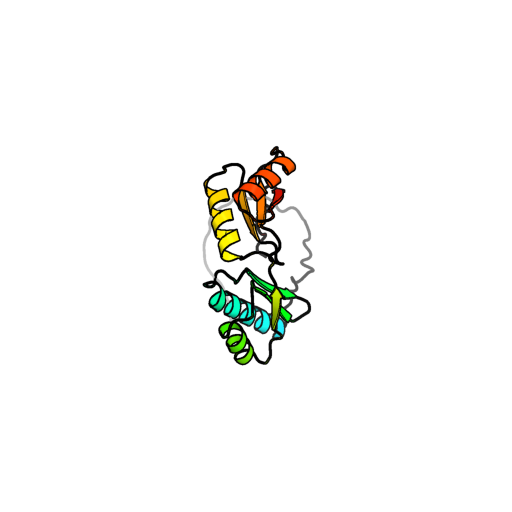 -6.118 1.00 89.19 107 ALA A CA 1
ATOM 768 C C . ALA A 1 107 ? 10.771 0.389 -5.654 1.00 89.19 107 ALA A C 1
ATOM 770 O O . ALA A 1 107 ? 11.268 1.170 -6.460 1.00 89.19 107 ALA A O 1
ATOM 771 N N . GLY A 1 108 ? 11.185 0.342 -4.386 1.00 89.81 108 GLY A N 1
ATOM 772 C CA . GLY A 1 108 ? 12.290 1.142 -3.855 1.00 89.81 108 GLY A CA 1
ATOM 773 C C . GLY A 1 108 ? 13.623 0.815 -4.530 1.00 89.81 108 GLY A C 1
ATOM 774 O O . GLY A 1 108 ? 14.381 1.720 -4.872 1.00 89.81 108 GLY A O 1
ATOM 775 N N . THR A 1 109 ? 13.870 -0.465 -4.820 1.00 90.38 109 THR A N 1
ATOM 776 C CA . THR A 1 109 ? 15.027 -0.893 -5.626 1.00 90.38 109 THR A CA 1
ATOM 777 C C . THR A 1 109 ? 14.964 -0.305 -7.036 1.00 90.38 109 THR A C 1
ATOM 779 O O . THR A 1 109 ? 15.956 0.216 -7.541 1.00 90.38 109 THR A O 1
ATOM 782 N N . LEU A 1 110 ? 13.783 -0.318 -7.664 1.00 87.88 110 LEU A N 1
ATOM 783 C CA . LEU A 1 110 ? 13.586 0.293 -8.977 1.00 87.88 110 LEU A CA 1
ATOM 784 C C . LEU A 1 110 ? 13.875 1.804 -8.960 1.00 87.88 110 LEU A C 1
ATOM 786 O O . LEU A 1 110 ? 14.547 2.298 -9.864 1.00 87.88 110 LEU A O 1
ATOM 790 N N . LEU A 1 111 ? 13.413 2.519 -7.929 1.00 89.69 111 LEU A N 1
ATOM 791 C CA . LEU A 1 111 ? 13.698 3.944 -7.736 1.00 89.69 111 LEU A CA 1
ATOM 792 C C . LEU A 1 111 ? 15.203 4.220 -7.582 1.00 89.69 111 LEU A C 1
ATOM 794 O O . LEU A 1 111 ? 15.691 5.233 -8.076 1.00 89.69 111 LEU A O 1
ATOM 798 N N . ALA A 1 112 ? 15.936 3.338 -6.899 1.00 89.31 112 ALA A N 1
ATOM 799 C CA . ALA A 1 112 ? 17.373 3.494 -6.682 1.00 89.31 112 ALA A CA 1
ATOM 800 C C . ALA A 1 112 ? 18.210 3.214 -7.943 1.00 89.31 112 ALA A C 1
ATOM 802 O O . ALA A 1 112 ? 19.271 3.810 -8.121 1.00 89.31 112 ALA A O 1
ATOM 803 N N . GLU A 1 113 ? 17.754 2.308 -8.809 1.00 90.38 113 GLU A N 1
ATOM 804 C CA . GLU A 1 113 ? 18.515 1.874 -9.983 1.00 90.38 113 GLU A CA 1
ATOM 805 C C . GLU A 1 113 ? 18.178 2.632 -11.272 1.00 90.38 113 GLU A C 1
ATOM 807 O O . GLU A 1 113 ? 19.054 2.826 -12.118 1.00 90.38 113 GLU A O 1
ATOM 812 N N . ASP A 1 114 ? 16.921 3.039 -11.463 1.00 87.38 114 ASP A N 1
ATOM 813 C CA . ASP A 1 114 ? 16.474 3.671 -12.702 1.00 87.38 114 ASP A CA 1
ATOM 814 C C . ASP A 1 114 ? 16.285 5.178 -12.526 1.00 87.38 114 ASP A C 1
ATOM 816 O O . ASP A 1 114 ? 15.284 5.656 -11.993 1.00 87.38 114 ASP A O 1
ATOM 820 N N . VAL A 1 115 ? 17.226 5.946 -13.081 1.00 86.75 115 VAL A N 1
ATOM 821 C CA . VAL A 1 115 ? 17.228 7.417 -13.053 1.00 86.75 115 VAL A CA 1
ATOM 822 C C . VAL A 1 115 ? 16.004 8.054 -13.718 1.00 86.75 115 VAL A C 1
ATOM 824 O O . VAL A 1 115 ? 15.833 9.268 -13.634 1.00 86.75 115 VAL A O 1
ATOM 827 N N . ARG A 1 116 ? 15.156 7.303 -14.423 1.00 86.94 116 ARG A N 1
ATOM 828 C CA . ARG A 1 116 ? 13.905 7.834 -14.985 1.00 86.94 116 ARG A CA 1
ATOM 829 C C . ARG A 1 116 ? 12.796 7.877 -13.947 1.00 86.94 116 ARG A C 1
ATOM 831 O O . ARG A 1 116 ? 11.928 8.745 -14.063 1.00 86.94 116 ARG A O 1
ATOM 838 N N . VAL A 1 117 ? 12.843 6.990 -12.954 1.00 88.00 117 VAL A N 1
ATOM 839 C CA . VAL A 1 117 ? 11.873 6.902 -11.864 1.00 88.00 117 VAL A CA 1
ATOM 840 C C . VAL A 1 117 ? 12.174 8.001 -10.848 1.00 88.00 117 VAL A C 1
ATOM 842 O O . VAL A 1 117 ? 13.322 8.292 -10.513 1.00 88.00 117 VAL A O 1
ATOM 845 N N . ARG A 1 118 ? 11.124 8.694 -10.420 1.00 88.25 118 ARG A N 1
ATOM 846 C CA . ARG A 1 118 ? 11.200 9.835 -9.496 1.00 88.25 118 ARG A CA 1
ATOM 847 C C . ARG A 1 118 ? 10.545 9.513 -8.169 1.00 88.25 118 ARG A C 1
ATOM 849 O O . ARG A 1 118 ? 11.040 9.921 -7.125 1.00 88.25 118 ARG A O 1
ATOM 856 N N . VAL A 1 119 ? 9.427 8.801 -8.232 1.00 88.19 119 VAL A N 1
ATOM 857 C CA . VAL A 1 119 ? 8.604 8.440 -7.083 1.00 88.19 119 VAL A CA 1
ATOM 858 C C . VAL A 1 119 ? 8.066 7.039 -7.318 1.00 88.19 119 VAL A C 1
ATOM 860 O O . VAL A 1 119 ? 7.750 6.674 -8.451 1.00 88.19 119 VAL A O 1
ATOM 863 N N . VAL A 1 120 ? 7.956 6.271 -6.241 1.00 90.50 120 VAL A N 1
ATOM 864 C CA . VAL A 1 120 ? 7.237 5.000 -6.222 1.00 90.50 120 VAL A CA 1
ATOM 865 C C . VAL A 1 120 ? 6.250 4.991 -5.067 1.00 90.50 120 VAL A C 1
ATOM 867 O O . VAL A 1 120 ? 6.499 5.577 -4.014 1.00 90.50 120 VAL A O 1
ATOM 870 N N . GLY A 1 121 ? 5.128 4.323 -5.273 1.00 89.19 121 GLY A N 1
ATOM 871 C CA . GLY A 1 121 ? 4.070 4.156 -4.293 1.00 89.19 121 GLY A CA 1
ATOM 872 C C . GLY A 1 121 ? 3.261 2.904 -4.586 1.00 89.19 121 GLY A C 1
ATOM 873 O O . GLY A 1 121 ? 3.459 2.230 -5.597 1.00 89.19 121 GLY A O 1
ATOM 874 N N . MET A 1 122 ? 2.316 2.605 -3.706 1.00 86.62 122 MET A N 1
ATOM 875 C CA . MET A 1 122 ? 1.330 1.559 -3.930 1.00 86.62 122 MET A CA 1
ATOM 876 C C . MET A 1 122 ? -0.040 2.195 -4.108 1.00 86.62 122 MET A C 1
ATOM 878 O O . MET A 1 122 ? -0.372 3.166 -3.428 1.00 86.62 122 MET A O 1
ATOM 882 N N . ALA A 1 123 ? -0.846 1.639 -5.007 1.00 86.56 123 ALA A N 1
ATOM 883 C CA . ALA A 1 123 ? -2.246 2.013 -5.099 1.00 86.56 123 ALA A CA 1
ATOM 884 C C . ALA A 1 123 ? -2.950 1.780 -3.750 1.00 86.56 123 ALA A C 1
ATOM 886 O O . ALA A 1 123 ? -2.683 0.797 -3.058 1.00 86.56 123 ALA A O 1
ATOM 887 N N . ASN A 1 124 ? -3.890 2.656 -3.387 1.00 79.12 124 ASN A N 1
ATOM 888 C CA . ASN A 1 124 ? -4.598 2.578 -2.101 1.00 79.12 124 ASN A CA 1
ATOM 889 C C . ASN A 1 124 ? -5.383 1.270 -1.902 1.00 79.12 124 ASN A C 1
ATOM 891 O O . ASN A 1 124 ? -5.722 0.918 -0.776 1.00 79.12 124 ASN A O 1
ATOM 895 N N . ASP A 1 125 ? -5.713 0.563 -2.980 1.00 78.12 125 ASP A N 1
ATOM 896 C CA . ASP A 1 125 ? -6.361 -0.748 -2.952 1.00 78.12 125 ASP A CA 1
ATOM 897 C C . ASP A 1 125 ? -5.375 -1.930 -2.908 1.00 78.12 125 ASP A C 1
ATOM 899 O O . ASP A 1 125 ? -5.803 -3.078 -2.831 1.00 78.12 125 ASP A O 1
ATOM 903 N N . GLY A 1 126 ? -4.066 -1.667 -2.951 1.00 81.94 126 GLY A N 1
ATOM 904 C CA . GLY A 1 126 ? -3.025 -2.690 -2.957 1.00 81.94 126 GLY A CA 1
ATOM 905 C C . GLY A 1 126 ? -2.989 -3.535 -4.235 1.00 81.94 126 GLY A C 1
ATOM 906 O O . GLY A 1 126 ? -2.465 -4.652 -4.212 1.00 81.94 126 GLY A O 1
ATOM 907 N N . SER A 1 127 ? -3.570 -3.051 -5.339 1.00 85.62 127 SER A N 1
ATOM 908 C CA . SER A 1 127 ? -3.659 -3.812 -6.593 1.00 85.62 127 SER A CA 1
ATOM 909 C C . SER A 1 127 ? -2.414 -3.705 -7.477 1.00 85.62 127 SER A C 1
ATOM 911 O O . SER A 1 127 ? -2.093 -4.658 -8.184 1.00 85.62 127 SER A O 1
ATOM 913 N N . HIS A 1 128 ? -1.707 -2.573 -7.443 1.00 87.31 128 HIS A N 1
ATOM 914 C CA . HIS A 1 128 ? -0.546 -2.306 -8.292 1.00 87.31 128 HIS A CA 1
ATOM 915 C C . HIS A 1 128 ? 0.429 -1.313 -7.647 1.00 87.31 128 HIS A C 1
ATOM 917 O O . HIS A 1 128 ? 0.063 -0.543 -6.754 1.00 87.31 128 HIS A O 1
ATOM 923 N N . VAL A 1 129 ? 1.674 -1.324 -8.123 1.00 89.50 129 VAL A N 1
ATOM 924 C CA . VAL A 1 129 ? 2.677 -0.292 -7.832 1.00 89.50 129 VAL A CA 1
ATOM 925 C C . VAL A 1 129 ? 2.447 0.886 -8.773 1.00 89.50 129 VAL A C 1
ATOM 927 O O . VAL A 1 129 ? 2.209 0.707 -9.966 1.00 89.50 129 VAL A O 1
ATOM 930 N N . VAL A 1 130 ? 2.529 2.098 -8.243 1.00 89.81 130 VAL A N 1
ATOM 931 C CA . VAL A 1 130 ? 2.519 3.336 -9.021 1.00 89.81 130 VAL A CA 1
ATOM 932 C C . VAL A 1 130 ? 3.946 3.856 -9.070 1.00 89.81 130 VAL A C 1
ATOM 934 O O . VAL A 1 130 ? 4.571 4.038 -8.028 1.00 89.81 130 VAL A O 1
ATOM 937 N N . ALA A 1 131 ? 4.477 4.083 -10.267 1.00 89.31 131 ALA A N 1
ATOM 938 C CA . ALA A 1 131 ? 5.786 4.699 -10.442 1.00 89.31 131 ALA A CA 1
ATOM 939 C C . ALA A 1 131 ? 5.665 5.955 -11.305 1.00 89.31 131 ALA A C 1
ATOM 941 O O . ALA A 1 131 ? 5.145 5.926 -12.421 1.00 89.31 131 ALA A O 1
ATOM 942 N N . THR A 1 132 ? 6.161 7.073 -10.785 1.00 89.38 132 THR A N 1
ATOM 943 C CA . THR A 1 132 ? 6.214 8.335 -11.518 1.00 89.38 132 THR A CA 1
ATOM 944 C C . THR A 1 132 ? 7.536 8.418 -12.262 1.00 89.38 132 THR A C 1
ATOM 946 O O . THR A 1 132 ? 8.606 8.330 -11.650 1.00 89.38 132 THR A O 1
ATOM 949 N N . VAL A 1 133 ? 7.472 8.602 -13.579 1.00 88.00 133 VAL A N 1
ATOM 950 C CA . VAL A 1 133 ? 8.647 8.712 -14.452 1.00 88.00 133 VAL A CA 1
ATOM 951 C C . VAL A 1 133 ? 8.779 10.113 -15.041 1.00 88.00 133 VAL A C 1
ATOM 953 O O . VAL A 1 133 ? 7.814 10.872 -15.128 1.00 88.00 133 VAL A O 1
ATOM 956 N N . SER A 1 134 ? 10.000 10.454 -15.450 1.00 81.81 134 SER A N 1
ATOM 957 C CA . SER A 1 134 ? 10.291 11.721 -16.130 1.00 81.81 134 SER A CA 1
ATOM 958 C C . SER A 1 134 ? 9.559 11.833 -17.469 1.00 81.81 134 SER A C 1
ATOM 960 O O . SER A 1 134 ? 9.334 10.832 -18.153 1.00 81.81 134 SER A O 1
ATOM 962 N N . GLU A 1 135 ? 9.230 13.065 -17.861 1.00 73.12 135 GLU A N 1
ATOM 963 C CA . GLU A 1 135 ? 8.606 13.353 -19.154 1.00 73.12 135 GLU A CA 1
ATOM 964 C C . GLU A 1 135 ? 9.462 12.846 -20.329 1.00 73.12 135 GLU A C 1
ATOM 966 O O . GLU A 1 135 ? 10.693 12.883 -20.286 1.00 73.12 135 GLU A O 1
ATOM 971 N N . GLY A 1 136 ? 8.802 12.359 -21.385 1.00 69.00 136 GLY A N 1
ATOM 972 C CA . GLY A 1 136 ? 9.454 11.839 -22.595 1.00 69.00 136 GLY A CA 1
ATOM 973 C C . GLY A 1 136 ? 9.810 10.348 -22.564 1.00 69.00 136 GLY A C 1
ATOM 974 O O . GLY A 1 136 ? 10.314 9.823 -23.555 1.00 69.00 136 GLY A O 1
ATOM 975 N N . ALA A 1 137 ? 9.535 9.649 -21.464 1.00 68.56 137 ALA A N 1
ATOM 976 C CA . ALA A 1 137 ? 9.671 8.201 -21.384 1.00 68.56 137 ALA A CA 1
ATOM 977 C C . ALA A 1 137 ? 8.457 7.493 -22.026 1.00 68.56 137 ALA A C 1
ATOM 979 O O . ALA A 1 137 ? 7.316 7.873 -21.766 1.00 68.56 137 ALA A O 1
ATOM 980 N N . ASP A 1 138 ? 8.685 6.456 -22.842 1.00 75.56 138 ASP A N 1
ATOM 981 C CA . ASP A 1 138 ? 7.602 5.619 -23.386 1.00 75.56 138 ASP A CA 1
ATOM 982 C C . ASP A 1 138 ? 6.966 4.788 -22.260 1.00 75.56 138 ASP A C 1
ATOM 984 O O . ASP A 1 138 ? 7.471 3.735 -21.858 1.00 75.56 138 ASP A O 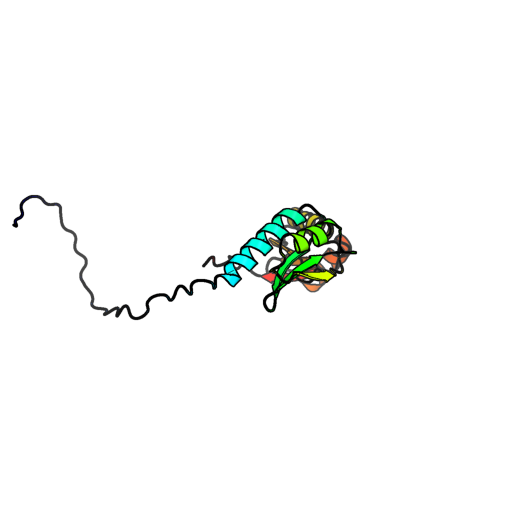1
ATOM 988 N N . SER A 1 139 ? 5.869 5.309 -21.713 1.00 75.12 139 SER A N 1
ATOM 989 C CA . SER A 1 139 ? 5.233 4.802 -20.500 1.00 75.12 139 SER A CA 1
ATOM 990 C C . SER A 1 139 ? 4.631 3.405 -20.661 1.00 75.12 139 SER A C 1
ATOM 992 O O . SER A 1 139 ? 4.522 2.681 -19.675 1.00 75.12 139 SER A O 1
ATOM 994 N N . SER A 1 140 ? 4.277 2.966 -21.872 1.00 76.75 140 SER A N 1
ATOM 995 C CA . SER A 1 140 ? 3.685 1.635 -22.051 1.00 76.75 140 SER A CA 1
ATOM 996 C C . SER A 1 140 ? 4.749 0.536 -22.056 1.00 76.75 140 SER A C 1
ATOM 998 O O . SER A 1 140 ? 4.616 -0.451 -21.330 1.00 76.75 140 SER A O 1
ATOM 1000 N N . ALA A 1 141 ? 5.836 0.725 -22.809 1.00 82.06 141 ALA A N 1
ATOM 1001 C CA . ALA A 1 141 ? 6.941 -0.233 -22.843 1.00 82.06 141 ALA A CA 1
ATOM 1002 C C . ALA A 1 141 ? 7.678 -0.306 -21.494 1.00 82.06 141 ALA A C 1
ATOM 1004 O O . ALA A 1 141 ? 8.082 -1.387 -21.057 1.00 82.06 141 ALA A O 1
ATOM 1005 N N . LEU A 1 142 ? 7.820 0.832 -20.806 1.00 85.62 142 LEU A N 1
ATOM 1006 C CA . LEU A 1 142 ? 8.437 0.888 -19.481 1.00 85.62 142 LEU A CA 1
ATOM 1007 C C . LEU A 1 142 ? 7.588 0.231 -18.398 1.00 85.62 142 LEU A C 1
ATOM 1009 O O . LEU A 1 142 ? 8.150 -0.470 -17.560 1.00 85.62 142 LEU A O 1
ATOM 1013 N N . ALA A 1 143 ? 6.263 0.402 -18.434 1.00 86.31 143 ALA A N 1
ATOM 1014 C CA . ALA A 1 143 ? 5.373 -0.273 -17.495 1.00 86.31 143 ALA A CA 1
ATOM 1015 C C . ALA A 1 143 ? 5.553 -1.793 -17.585 1.00 86.31 143 ALA A C 1
ATOM 1017 O O . ALA A 1 143 ? 5.860 -2.424 -16.579 1.00 86.31 143 ALA A O 1
ATOM 1018 N N . ALA A 1 144 ? 5.498 -2.362 -18.794 1.00 87.19 144 ALA A N 1
ATOM 1019 C CA . ALA A 1 144 ? 5.685 -3.799 -19.002 1.00 87.19 144 ALA A CA 1
ATOM 1020 C C . ALA A 1 144 ? 7.075 -4.293 -18.556 1.00 87.19 144 ALA A C 1
ATOM 1022 O O . ALA A 1 144 ? 7.202 -5.366 -17.962 1.00 87.19 144 ALA A O 1
ATOM 1023 N N . ALA A 1 145 ? 8.130 -3.508 -18.804 1.00 88.56 145 ALA A N 1
ATOM 1024 C CA . ALA A 1 145 ? 9.479 -3.842 -18.353 1.00 88.56 145 ALA A CA 1
ATOM 1025 C C . ALA A 1 145 ? 9.593 -3.847 -16.818 1.00 88.56 145 ALA A C 1
ATOM 1027 O O . ALA A 1 145 ? 10.221 -4.740 -16.244 1.00 88.56 145 ALA A O 1
ATOM 1028 N N . TYR A 1 146 ? 8.976 -2.875 -16.143 1.00 90.50 146 TYR A N 1
ATOM 1029 C CA . TYR A 1 146 ? 8.959 -2.814 -14.684 1.00 90.50 146 TYR A CA 1
ATOM 1030 C C . TYR A 1 146 ? 8.074 -3.897 -14.073 1.00 90.50 146 TYR A C 1
ATOM 1032 O O . TYR A 1 146 ? 8.485 -4.498 -13.086 1.00 90.50 146 TYR A O 1
ATOM 1040 N N . GLU A 1 147 ? 6.927 -4.220 -14.672 1.00 90.88 147 GLU A N 1
ATOM 1041 C CA . GLU A 1 147 ? 6.091 -5.351 -14.252 1.00 90.88 147 GLU A CA 1
ATOM 1042 C C . GLU A 1 147 ? 6.863 -6.667 -14.302 1.00 90.88 147 GLU A C 1
ATOM 1044 O O . GLU A 1 147 ? 6.911 -7.397 -13.311 1.00 90.88 147 GLU A O 1
ATOM 1049 N N . ALA A 1 148 ? 7.533 -6.946 -15.425 1.00 89.06 148 ALA A N 1
ATOM 1050 C CA . ALA A 1 148 ? 8.337 -8.154 -15.591 1.00 89.06 148 ALA A CA 1
ATOM 1051 C C . ALA A 1 148 ? 9.474 -8.240 -14.562 1.00 89.06 148 ALA A C 1
ATOM 1053 O O . ALA A 1 148 ? 9.825 -9.326 -14.102 1.00 89.06 148 ALA A O 1
ATOM 1054 N N . ARG A 1 149 ? 10.038 -7.090 -14.180 1.00 88.00 149 ARG A N 1
ATOM 1055 C CA . ARG A 1 149 ? 11.124 -7.005 -13.204 1.00 88.00 149 ARG A CA 1
ATOM 1056 C C . ARG A 1 149 ? 10.639 -7.136 -11.757 1.00 88.00 149 ARG A C 1
ATOM 1058 O O . ARG A 1 149 ? 11.295 -7.790 -10.951 1.00 88.00 149 ARG A O 1
ATOM 1065 N N . LEU A 1 150 ? 9.523 -6.495 -11.415 1.00 86.62 150 LEU A N 1
ATOM 1066 C CA . LEU A 1 150 ? 8.985 -6.447 -10.054 1.00 86.62 150 LEU A CA 1
ATOM 1067 C C . LEU A 1 150 ? 8.132 -7.675 -9.720 1.00 86.62 150 LEU A C 1
ATOM 1069 O O . LEU A 1 150 ? 8.015 -8.025 -8.545 1.00 86.62 150 LEU A O 1
ATOM 1073 N N . GLY A 1 151 ? 7.555 -8.336 -10.727 1.00 87.50 151 GLY A N 1
ATOM 1074 C CA . GLY A 1 151 ? 6.603 -9.435 -10.557 1.00 87.50 151 GLY A CA 1
ATOM 1075 C C . GLY A 1 151 ? 5.232 -8.984 -10.040 1.00 87.50 151 GLY A C 1
ATOM 1076 O O . GLY A 1 151 ? 4.474 -9.811 -9.540 1.00 87.50 151 GLY A O 1
ATOM 1077 N N . TYR A 1 152 ? 4.929 -7.688 -10.134 1.00 87.00 152 TYR A N 1
ATOM 1078 C CA . TYR A 1 152 ? 3.670 -7.073 -9.716 1.00 87.00 152 TYR A CA 1
ATOM 1079 C C . TYR A 1 152 ? 3.161 -6.146 -10.818 1.00 87.00 152 TYR A C 1
ATOM 1081 O O . TYR A 1 152 ? 3.993 -5.611 -11.550 1.00 87.00 152 TYR A O 1
ATOM 1089 N N . PRO A 1 153 ? 1.841 -5.908 -10.920 1.00 89.12 153 PRO A N 1
ATOM 1090 C CA . PRO A 1 153 ? 1.309 -4.916 -11.844 1.00 89.12 153 PRO A CA 1
ATOM 1091 C C . PRO A 1 153 ? 1.856 -3.514 -11.536 1.00 89.12 153 PRO A C 1
ATOM 1093 O O . PRO A 1 153 ? 1.942 -3.125 -10.366 1.00 89.12 153 PRO A O 1
ATOM 1096 N N . VAL A 1 154 ? 2.209 -2.750 -12.571 1.00 88.81 154 VAL A N 1
ATOM 1097 C CA . VAL A 1 154 ? 2.823 -1.419 -12.465 1.00 88.81 154 VAL A CA 1
ATOM 1098 C C . VAL A 1 154 ? 2.071 -0.444 -13.349 1.00 88.81 154 VAL A C 1
ATOM 1100 O O . VAL A 1 154 ? 1.969 -0.610 -14.562 1.00 88.81 154 VAL A O 1
ATOM 1103 N N . ARG A 1 155 ? 1.606 0.642 -12.740 1.00 88.31 155 ARG A N 1
ATOM 1104 C CA . ARG A 1 155 ? 1.079 1.799 -13.453 1.00 88.31 155 ARG A CA 1
ATOM 1105 C C . ARG A 1 155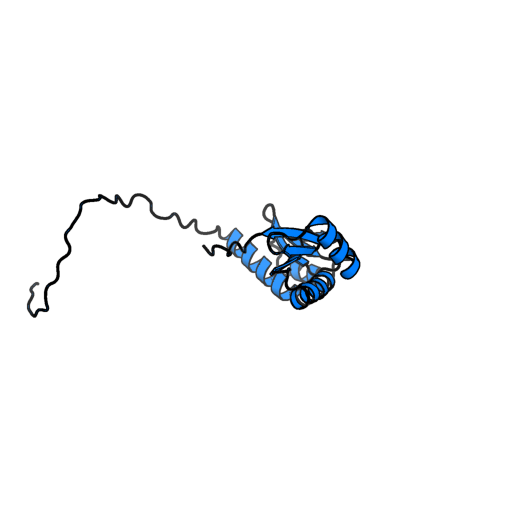 ? 2.134 2.888 -13.484 1.00 88.31 155 ARG A C 1
ATOM 1107 O O . ARG A 1 155 ? 2.644 3.291 -12.440 1.00 88.31 155 ARG A O 1
ATOM 1114 N N . LEU A 1 156 ? 2.426 3.381 -14.683 1.00 88.25 156 LEU A N 1
ATOM 1115 C CA . LEU A 1 156 ? 3.266 4.555 -14.845 1.00 88.25 156 LEU A CA 1
ATOM 1116 C C . LEU A 1 156 ? 2.436 5.824 -14.890 1.00 88.25 156 LEU A C 1
ATOM 1118 O O . LEU A 1 156 ? 1.448 5.915 -15.618 1.00 88.25 156 LEU A O 1
ATOM 1122 N N . GLU A 1 157 ? 2.893 6.809 -14.135 1.00 86.81 157 GLU A N 1
ATOM 1123 C CA . GLU A 1 157 ? 2.381 8.167 -14.176 1.00 86.81 157 GLU A CA 1
ATOM 1124 C C . GLU A 1 157 ? 3.466 9.086 -14.728 1.00 86.81 157 GLU A C 1
ATOM 1126 O O . GLU A 1 157 ? 4.642 8.997 -14.365 1.00 86.81 157 GLU A O 1
ATOM 1131 N N . THR A 1 158 ? 3.078 9.957 -15.653 1.00 77.62 158 THR A N 1
ATOM 1132 C CA . THR A 1 158 ? 3.956 10.993 -16.195 1.00 77.62 158 THR A CA 1
ATOM 1133 C C . THR A 1 158 ? 3.632 12.273 -15.448 1.00 77.62 158 THR A C 1
ATOM 1135 O O . THR A 1 158 ? 2.523 12.789 -15.556 1.00 77.62 158 THR A O 1
ATOM 1138 N N . GLY A 1 159 ? 4.566 12.757 -14.638 1.00 60.91 159 GLY A N 1
ATOM 1139 C CA . GLY A 1 159 ? 4.317 13.926 -13.810 1.00 60.91 159 GLY A CA 1
ATOM 1140 C C . GLY A 1 159 ? 5.608 14.569 -13.346 1.00 60.91 159 GLY A C 1
ATOM 1141 O O . GLY A 1 159 ? 6.465 13.914 -12.752 1.00 60.91 159 GLY A O 1
ATOM 1142 N N . GLY A 1 160 ? 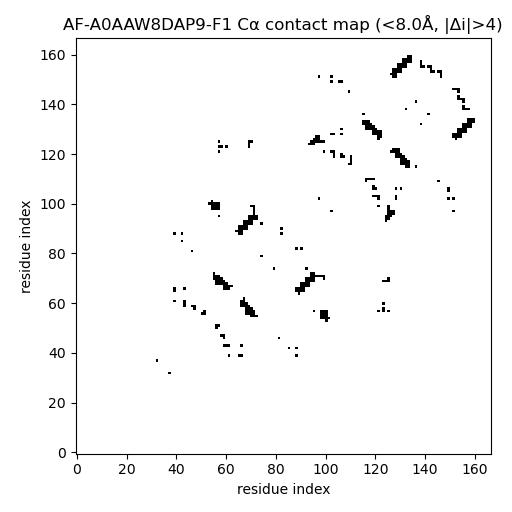5.731 15.875 -13.590 1.00 52.94 160 GLY A N 1
ATOM 1143 C CA . GLY A 1 160 ? 6.570 16.717 -12.749 1.00 52.94 160 GLY A CA 1
ATOM 1144 C C . GLY A 1 160 ? 6.052 16.626 -11.316 1.00 52.94 160 GLY A C 1
ATOM 1145 O O . GLY A 1 160 ? 4.841 16.595 -11.104 1.00 52.94 160 GLY A O 1
ATOM 1146 N N . VAL A 1 161 ? 6.961 16.531 -10.344 1.00 43.88 161 VAL A N 1
ATOM 1147 C CA . VAL A 1 161 ? 6.636 16.557 -8.911 1.00 43.88 161 VAL A CA 1
ATOM 1148 C C . VAL A 1 161 ? 5.677 17.718 -8.658 1.00 43.88 161 VAL A C 1
ATOM 1150 O O . VAL A 1 161 ? 6.088 18.875 -8.707 1.00 43.88 161 VAL A O 1
ATOM 1153 N N . VAL A 1 162 ? 4.398 17.428 -8.418 1.00 41.62 162 VAL A N 1
ATOM 1154 C CA . VAL A 1 162 ? 3.504 18.408 -7.813 1.00 41.62 162 VAL A CA 1
ATOM 1155 C C . VAL A 1 162 ? 3.845 18.334 -6.329 1.00 41.62 162 VAL A C 1
ATOM 1157 O O . VAL A 1 162 ? 3.581 17.296 -5.716 1.00 41.62 162 VAL A O 1
ATOM 1160 N N . PRO A 1 163 ? 4.521 19.340 -5.742 1.00 37.94 163 PRO A N 1
ATOM 1161 C CA . PRO A 1 163 ? 4.774 19.323 -4.314 1.00 37.94 163 PRO A CA 1
ATOM 1162 C C . PRO A 1 163 ? 3.429 19.207 -3.603 1.00 37.94 163 PRO A C 1
ATOM 1164 O O . PRO A 1 163 ? 2.474 19.906 -3.955 1.00 37.94 163 PRO A O 1
ATOM 1167 N N . ALA A 1 164 ? 3.361 18.315 -2.614 1.00 42.31 164 ALA A N 1
ATOM 1168 C CA . ALA A 1 164 ? 2.266 18.303 -1.663 1.00 42.31 164 ALA A CA 1
ATOM 1169 C C . ALA A 1 164 ? 2.140 19.730 -1.123 1.00 42.31 164 ALA A C 1
ATOM 1171 O O . ALA A 1 164 ? 3.020 20.213 -0.411 1.00 42.31 164 ALA A O 1
ATOM 1172 N N . THR A 1 165 ? 1.094 20.437 -1.546 1.00 35.53 165 THR A N 1
ATOM 1173 C CA . THR A 1 165 ? 0.768 21.736 -0.973 1.00 35.53 165 THR A CA 1
ATOM 1174 C C . THR A 1 165 ? 0.259 21.413 0.420 1.00 35.53 165 THR A C 1
ATOM 1176 O O . THR A 1 165 ? -0.888 21.009 0.594 1.00 35.53 165 THR A O 1
ATOM 1179 N N . GLY A 1 166 ? 1.179 21.443 1.384 1.00 37.59 166 GLY A N 1
ATOM 1180 C CA . GLY A 1 166 ? 0.841 21.468 2.793 1.00 37.59 166 GLY A CA 1
ATOM 1181 C C . GLY A 1 166 ? -0.030 22.693 3.012 1.00 37.59 166 GLY A C 1
ATOM 1182 O O . GLY A 1 166 ? 0.413 23.811 2.746 1.00 37.59 166 GLY A O 1
ATOM 1183 N N . ASN A 1 167 ? -1.278 22.443 3.393 1.00 33.53 167 ASN A N 1
ATOM 1184 C CA . ASN A 1 167 ? -2.145 23.467 3.960 1.00 33.53 167 ASN A CA 1
ATOM 1185 C C . ASN A 1 167 ? -1.618 23.896 5.328 1.00 33.53 167 ASN A C 1
ATOM 1187 O O . ASN A 1 167 ? -1.113 23.012 6.060 1.00 33.53 167 ASN A O 1
#

Organism: NCBI:txid1338426

Secondary structure (DSSP, 8-state):
-------------------------------PPPHHHHHHHHHHHHHHHHHTTSTTEEEEEEETTEEEEEESSSPPHHHHHHHHH-TTS-EEEEE-SS-HHHHHHHHHHHHHH-TTEEEEEE-TTSS-EEEEE-TTS-HHHHHHHHHHHHSS-EEEEE---------